Protein AF-A0A833M469-F1 (afdb_monomer_lite)

Structure (mmCIF, N/CA/C/O backbone):
data_AF-A0A833M469-F1
#
_entry.id   AF-A0A833M469-F1
#
loop_
_atom_site.group_PDB
_atom_site.id
_atom_site.type_symbol
_atom_site.label_atom_id
_atom_site.label_alt_id
_atom_site.label_comp_id
_atom_site.label_asym_id
_atom_site.label_entity_id
_atom_site.label_seq_id
_atom_site.pdbx_PDB_ins_code
_atom_site.Cartn_x
_atom_site.Cartn_y
_atom_site.Cartn_z
_atom_site.occupancy
_atom_site.B_iso_or_equiv
_atom_site.auth_seq_id
_atom_site.auth_comp_id
_atom_site.auth_asym_id
_atom_site.auth_atom_id
_atom_site.pdbx_PDB_model_num
ATOM 1 N N . MET A 1 1 ? 22.276 20.128 -33.470 1.00 51.81 1 MET A N 1
ATOM 2 C CA . MET A 1 1 ? 22.546 19.607 -32.106 1.00 51.81 1 MET A CA 1
ATOM 3 C C . MET A 1 1 ? 21.293 19.197 -31.311 1.00 51.81 1 MET A C 1
ATOM 5 O O . MET A 1 1 ? 21.413 18.299 -30.491 1.00 51.81 1 MET A O 1
ATOM 9 N N . ALA A 1 2 ? 20.091 19.741 -31.565 1.00 57.16 2 ALA A N 1
ATOM 10 C CA . ALA A 1 2 ? 18.870 19.385 -30.812 1.00 57.16 2 ALA A CA 1
ATOM 11 C C . ALA A 1 2 ? 18.280 17.982 -31.108 1.00 57.16 2 ALA A C 1
ATOM 13 O O . ALA A 1 2 ? 17.742 17.338 -30.210 1.00 57.16 2 ALA A O 1
ATOM 14 N N . ALA A 1 3 ? 18.421 17.468 -32.338 1.00 58.00 3 ALA A N 1
ATOM 15 C CA . ALA A 1 3 ? 17.852 16.173 -32.740 1.00 58.00 3 ALA A CA 1
ATOM 16 C C . ALA A 1 3 ? 18.446 14.970 -31.974 1.00 58.00 3 ALA A C 1
ATOM 18 O O . ALA A 1 3 ? 17.726 14.036 -31.625 1.00 58.00 3 ALA A O 1
ATOM 19 N N . ASN A 1 4 ? 19.739 15.016 -31.632 1.00 61.69 4 ASN A N 1
ATOM 20 C CA . ASN A 1 4 ? 20.390 13.949 -30.866 1.00 61.69 4 ASN A CA 1
ATOM 21 C C . ASN A 1 4 ? 19.891 13.884 -29.416 1.00 61.69 4 ASN A C 1
ATOM 23 O O . ASN A 1 4 ? 19.739 12.790 -28.884 1.00 61.69 4 ASN A O 1
ATOM 27 N N . ALA A 1 5 ? 19.576 15.018 -28.783 1.00 59.94 5 ALA A N 1
ATOM 28 C CA . ALA A 1 5 ? 19.112 15.047 -27.395 1.00 59.94 5 ALA A CA 1
ATOM 29 C C . ALA A 1 5 ? 17.748 14.355 -27.218 1.00 59.94 5 ALA A C 1
ATOM 31 O O . ALA A 1 5 ? 17.553 13.600 -26.267 1.00 59.94 5 ALA A O 1
ATOM 32 N N . VAL A 1 6 ? 16.824 14.537 -28.167 1.00 66.31 6 VAL A N 1
ATOM 33 C CA . VAL A 1 6 ? 15.498 13.889 -28.145 1.00 66.31 6 VAL A CA 1
ATOM 34 C C . VAL A 1 6 ? 15.618 12.374 -28.332 1.00 66.31 6 VAL A C 1
ATOM 36 O O . VAL A 1 6 ? 15.006 11.603 -27.591 1.00 66.31 6 VAL A O 1
ATOM 39 N N . VAL A 1 7 ? 16.457 11.929 -29.271 1.00 67.06 7 VAL A N 1
ATOM 40 C CA . VAL A 1 7 ? 16.699 10.499 -29.524 1.00 67.06 7 VAL A CA 1
ATOM 41 C C . VAL A 1 7 ? 17.393 9.832 -28.333 1.00 67.06 7 VAL A C 1
ATOM 43 O O . VAL A 1 7 ? 17.033 8.716 -27.953 1.00 67.06 7 VAL A O 1
ATOM 46 N N . LEU A 1 8 ? 18.357 10.514 -27.707 1.00 60.34 8 LEU A N 1
ATOM 47 C CA . LEU A 1 8 ? 19.039 10.031 -26.507 1.00 60.34 8 LEU A CA 1
ATOM 48 C C . LEU A 1 8 ? 18.089 9.964 -25.304 1.00 60.34 8 LEU A C 1
ATOM 50 O O . LEU A 1 8 ? 18.090 8.951 -24.611 1.00 60.34 8 LEU A O 1
ATOM 54 N N . ASN A 1 9 ? 17.223 10.961 -25.102 1.00 68.56 9 ASN A N 1
ATOM 55 C CA . ASN A 1 9 ? 16.196 10.927 -24.055 1.00 68.56 9 ASN A CA 1
ATOM 56 C C . ASN A 1 9 ? 15.185 9.791 -24.275 1.00 68.56 9 ASN A C 1
ATOM 58 O O . ASN A 1 9 ? 14.839 9.080 -23.332 1.00 68.56 9 ASN A O 1
ATOM 62 N N . GLY A 1 10 ? 14.767 9.542 -25.521 1.00 72.25 10 GLY A N 1
ATOM 63 C CA . GLY A 1 10 ? 13.903 8.405 -25.857 1.00 72.25 10 GLY A CA 1
ATOM 64 C C . GLY A 1 10 ? 14.574 7.044 -25.618 1.00 72.25 10 GLY A C 1
ATOM 65 O O . GLY A 1 10 ? 13.946 6.115 -25.103 1.00 72.25 10 GLY A O 1
ATOM 66 N N . ARG A 1 11 ? 15.869 6.921 -25.937 1.00 71.62 11 ARG A N 1
ATOM 67 C CA . ARG A 1 11 ? 16.676 5.719 -25.653 1.00 71.62 11 ARG A CA 1
ATOM 68 C C . ARG A 1 11 ? 16.860 5.490 -24.152 1.00 71.62 11 ARG A C 1
ATOM 70 O O . ARG A 1 11 ? 16.671 4.368 -23.689 1.00 71.62 11 ARG A O 1
ATOM 77 N N . GLN A 1 12 ? 17.150 6.545 -23.392 1.00 78.81 12 GLN A N 1
ATOM 78 C CA . GLN A 1 12 ? 17.255 6.495 -21.931 1.00 78.81 12 GLN A CA 1
ATOM 79 C C . GLN A 1 12 ? 15.918 6.125 -21.275 1.00 78.81 12 GLN A C 1
ATOM 81 O O . GLN A 1 12 ? 15.893 5.301 -20.363 1.00 78.81 12 GLN A O 1
ATOM 86 N N . GLY A 1 13 ? 14.797 6.652 -21.780 1.00 83.25 13 GLY A N 1
ATOM 87 C CA . GLY A 1 13 ? 13.455 6.291 -21.318 1.00 83.25 13 GLY A CA 1
ATOM 88 C C . GLY A 1 13 ? 13.143 4.805 -21.514 1.00 83.25 13 GLY A C 1
ATOM 89 O O . GLY A 1 13 ? 12.696 4.141 -20.578 1.00 83.25 13 GLY A O 1
ATOM 90 N N . ARG A 1 14 ? 13.460 4.253 -22.693 1.00 86.19 14 ARG A N 1
ATOM 91 C CA . ARG A 1 14 ? 13.304 2.816 -22.984 1.00 86.19 14 ARG A CA 1
ATOM 92 C C . ARG A 1 14 ? 14.204 1.940 -22.113 1.00 86.19 14 ARG A C 1
ATOM 94 O O . ARG A 1 14 ? 13.735 0.947 -21.566 1.00 86.19 14 ARG A O 1
ATOM 101 N N . ALA A 1 15 ? 15.468 2.323 -21.939 1.00 89.88 15 ALA A N 1
ATOM 102 C CA . ALA A 1 15 ? 16.408 1.595 -21.088 1.00 89.88 15 ALA A CA 1
ATOM 103 C C . ALA A 1 15 ? 15.967 1.596 -19.614 1.00 89.88 15 ALA A C 1
ATOM 105 O O . ALA A 1 15 ? 16.006 0.557 -18.953 1.00 89.88 15 ALA A O 1
ATOM 106 N N . ARG A 1 16 ? 15.485 2.741 -19.112 1.00 88.25 16 ARG A N 1
ATOM 107 C CA . ARG A 1 16 ? 14.929 2.873 -17.760 1.00 88.25 16 ARG A CA 1
ATOM 108 C C . ARG A 1 16 ? 13.678 2.019 -17.581 1.00 88.25 16 ARG A C 1
ATOM 110 O O . ARG A 1 16 ? 13.577 1.316 -16.585 1.00 88.25 16 ARG A O 1
ATOM 117 N N . PHE A 1 17 ? 12.753 2.053 -18.537 1.00 89.25 17 PHE A N 1
ATOM 118 C CA . PHE A 1 17 ? 11.547 1.227 -18.494 1.00 89.25 17 PHE A CA 1
ATOM 119 C C . PHE A 1 17 ? 11.891 -0.265 -18.455 1.00 89.25 17 PHE A C 1
ATOM 121 O O . PHE A 1 17 ? 11.430 -0.975 -17.568 1.00 89.25 17 PHE A O 1
ATOM 128 N N . ALA A 1 18 ? 12.782 -0.723 -19.339 1.00 93.75 18 ALA A N 1
ATOM 129 C CA . ALA A 1 18 ? 13.234 -2.112 -19.350 1.00 93.75 18 ALA A CA 1
ATOM 130 C C . ALA A 1 18 ? 13.903 -2.523 -18.028 1.00 93.75 18 ALA A C 1
ATOM 132 O O . ALA A 1 18 ? 13.737 -3.653 -17.577 1.00 93.75 18 ALA A O 1
ATOM 133 N N . ARG A 1 19 ? 14.643 -1.611 -17.381 1.00 93.69 19 ARG A N 1
ATOM 134 C CA . ARG A 1 19 ? 15.214 -1.859 -16.051 1.00 93.69 19 ARG A CA 1
ATOM 135 C C . ARG A 1 19 ? 14.129 -2.037 -14.990 1.00 93.69 19 ARG A C 1
ATOM 137 O O . ARG A 1 19 ? 14.185 -3.008 -14.249 1.00 93.69 19 ARG A O 1
ATOM 144 N N . LEU A 1 20 ? 13.142 -1.143 -14.956 1.00 92.38 20 LEU A N 1
ATOM 145 C CA . LEU A 1 20 ? 12.035 -1.205 -13.998 1.00 92.38 20 LEU A CA 1
ATOM 146 C C . LEU A 1 20 ? 11.207 -2.485 -14.154 1.00 92.38 20 LEU A C 1
ATOM 148 O O . LEU A 1 20 ? 10.811 -3.073 -13.155 1.00 92.38 20 LEU A O 1
ATOM 152 N N . VAL A 1 21 ? 10.979 -2.940 -15.389 1.00 95.19 21 VAL A N 1
ATOM 153 C CA . VAL A 1 21 ? 10.290 -4.215 -15.643 1.00 95.19 21 VAL A CA 1
ATOM 154 C C . VAL A 1 21 ? 11.086 -5.387 -15.064 1.00 95.19 21 VAL A C 1
ATOM 156 O O . VAL A 1 21 ? 10.516 -6.193 -14.340 1.00 95.19 21 VAL A O 1
ATOM 159 N N . ARG A 1 22 ? 12.406 -5.440 -15.283 1.00 95.81 22 ARG A N 1
ATOM 160 C CA . ARG A 1 22 ? 13.259 -6.497 -14.704 1.00 95.81 22 ARG A CA 1
ATOM 161 C C . ARG A 1 22 ? 13.302 -6.463 -13.177 1.00 95.81 22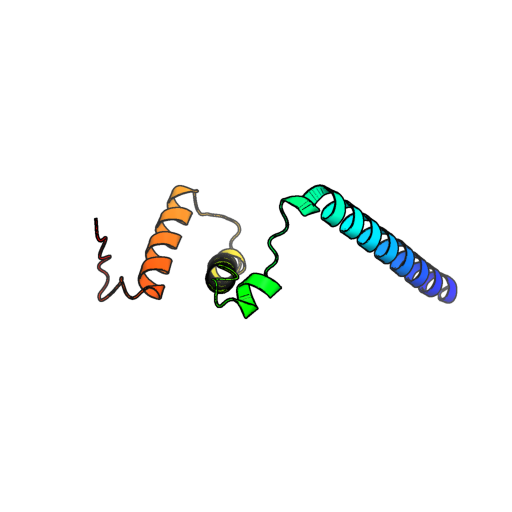 ARG A C 1
ATOM 163 O O . ARG A 1 22 ? 13.274 -7.509 -12.533 1.00 95.81 22 ARG A O 1
ATOM 170 N N . GLU A 1 23 ? 13.385 -5.271 -12.589 1.00 91.56 23 GLU A N 1
ATOM 171 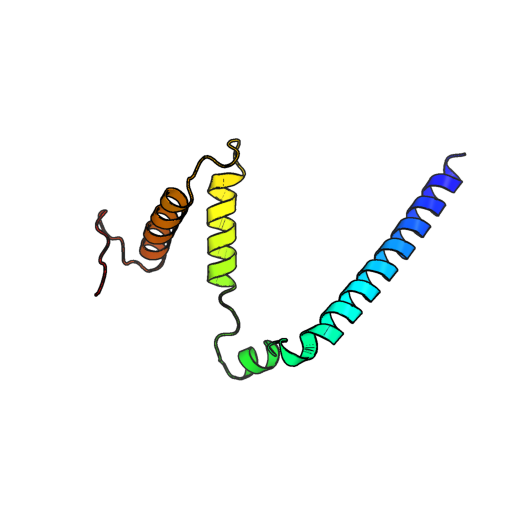C CA . GLU A 1 23 ? 13.322 -5.093 -11.133 1.00 91.56 23 GLU A CA 1
ATOM 172 C C . GLU A 1 23 ? 11.979 -5.602 -10.585 1.00 91.56 23 GLU A C 1
ATOM 174 O O . GLU A 1 23 ? 11.954 -6.326 -9.589 1.00 91.56 23 GLU A O 1
ATOM 179 N N . LEU A 1 24 ? 10.873 -5.296 -11.271 1.00 88.19 24 LEU A N 1
ATOM 180 C CA . LEU A 1 24 ? 9.544 -5.781 -10.911 1.00 88.19 24 LEU A CA 1
ATOM 181 C C . LEU A 1 24 ? 9.441 -7.307 -11.019 1.00 88.19 24 LEU A C 1
ATOM 183 O O . LEU A 1 24 ? 8.974 -7.944 -10.082 1.00 88.19 24 LEU A O 1
ATOM 187 N N . GLU A 1 25 ? 9.889 -7.902 -12.123 1.00 94.31 25 GLU A N 1
ATOM 188 C CA . GLU A 1 25 ? 9.906 -9.360 -12.309 1.00 94.31 25 GLU A CA 1
ATOM 189 C C . GLU A 1 25 ? 10.708 -10.057 -11.208 1.00 94.31 25 GLU A C 1
ATOM 191 O O . GLU A 1 25 ? 10.247 -11.038 -10.626 1.00 94.31 25 GLU A O 1
ATOM 196 N N . THR A 1 26 ? 11.874 -9.505 -10.868 1.00 92.62 26 THR A N 1
ATOM 197 C CA . THR A 1 26 ? 12.730 -10.023 -9.794 1.00 92.62 26 THR A CA 1
ATOM 198 C C . THR A 1 26 ? 12.016 -9.952 -8.449 1.00 92.62 26 THR A C 1
ATOM 200 O O . THR A 1 26 ? 11.972 -10.937 -7.713 1.00 92.62 26 THR A O 1
ATOM 203 N N . TYR A 1 27 ? 11.410 -8.805 -8.134 1.00 85.50 27 TYR A N 1
ATOM 204 C CA . TYR A 1 27 ? 10.642 -8.625 -6.906 1.00 85.50 27 TYR A CA 1
ATOM 205 C C . TYR A 1 27 ? 9.468 -9.605 -6.820 1.00 85.50 27 TYR A C 1
ATOM 207 O O . TYR A 1 27 ? 9.291 -10.256 -5.790 1.00 85.50 27 TYR A O 1
ATOM 215 N N . LEU A 1 28 ? 8.689 -9.751 -7.895 1.00 89.31 28 LEU A N 1
ATOM 216 C CA . LEU A 1 28 ? 7.575 -10.696 -7.947 1.00 89.31 28 LEU A CA 1
ATOM 217 C C . LEU A 1 28 ? 8.062 -12.132 -7.754 1.00 89.31 28 LEU A C 1
ATOM 219 O O . LEU A 1 28 ? 7.473 -12.847 -6.951 1.00 89.31 28 LEU A O 1
ATOM 223 N N . GLY A 1 29 ? 9.155 -12.521 -8.419 1.00 92.88 29 GLY A N 1
ATOM 224 C CA . GLY A 1 29 ? 9.790 -13.831 -8.277 1.00 92.88 29 GLY A CA 1
ATOM 225 C C . GLY A 1 29 ? 10.171 -14.139 -6.830 1.00 92.88 29 GLY A C 1
ATOM 226 O O . GLY A 1 29 ? 9.732 -15.148 -6.276 1.00 92.88 29 GLY A O 1
ATOM 227 N N . LEU A 1 30 ? 10.915 -13.228 -6.195 1.00 91.69 30 LEU A N 1
ATOM 228 C CA . LEU A 1 30 ? 11.385 -13.373 -4.812 1.00 91.69 30 LEU A CA 1
ATOM 229 C C . LEU A 1 30 ? 10.246 -13.411 -3.786 1.00 91.69 30 LEU A C 1
ATOM 231 O O . LEU A 1 30 ? 10.388 -14.038 -2.741 1.00 91.69 30 LEU A O 1
ATOM 235 N N . ASN A 1 31 ? 9.123 -12.752 -4.075 1.00 88.69 31 ASN A N 1
ATOM 236 C CA . ASN A 1 31 ? 7.998 -12.635 -3.148 1.00 88.69 31 ASN A CA 1
ATOM 237 C C . ASN A 1 31 ? 6.811 -13.535 -3.519 1.00 88.69 31 ASN A C 1
ATOM 239 O O . ASN A 1 31 ? 5.766 -13.428 -2.884 1.00 88.69 31 ASN A O 1
ATOM 243 N N . THR A 1 32 ? 6.940 -14.427 -4.508 1.00 86.62 32 THR A N 1
ATOM 244 C CA . THR A 1 32 ? 5.833 -15.261 -5.025 1.00 86.62 32 THR A CA 1
ATOM 245 C C . THR A 1 32 ? 5.058 -16.002 -3.935 1.00 86.62 32 THR A C 1
ATOM 247 O O . THR A 1 32 ? 3.831 -16.041 -3.984 1.00 86.62 32 THR A O 1
ATOM 250 N N . SER A 1 33 ? 5.746 -16.542 -2.926 1.00 84.44 33 SER A N 1
ATOM 251 C CA . SER A 1 33 ? 5.130 -17.236 -1.785 1.00 84.44 33 SER A CA 1
ATOM 252 C C . SER A 1 33 ? 4.344 -16.310 -0.847 1.00 84.44 33 SER A C 1
ATOM 254 O O . SER A 1 33 ? 3.404 -16.755 -0.192 1.00 84.44 33 SER A O 1
ATOM 256 N N . ALA A 1 34 ? 4.699 -15.025 -0.799 1.00 81.31 34 ALA A N 1
ATOM 257 C CA . ALA A 1 34 ? 4.030 -13.993 -0.013 1.00 81.31 34 ALA A CA 1
ATOM 258 C C . ALA A 1 34 ? 2.930 -13.253 -0.801 1.00 81.31 34 ALA A C 1
ATOM 260 O O . ALA A 1 34 ? 2.149 -12.500 -0.213 1.00 81.31 34 ALA A O 1
ATOM 261 N N . LEU A 1 35 ? 2.838 -13.451 -2.124 1.00 81.00 35 LEU A N 1
ATOM 262 C CA . LEU A 1 35 ? 1.830 -12.798 -2.957 1.00 81.00 35 LEU A CA 1
ATOM 263 C C . LEU A 1 35 ? 0.436 -13.368 -2.676 1.00 81.00 35 LEU A C 1
ATOM 265 O O . LEU A 1 35 ? 0.101 -14.507 -3.005 1.00 81.00 35 LEU A O 1
ATOM 269 N N . ILE A 1 36 ? -0.431 -12.526 -2.121 1.00 82.25 36 ILE A N 1
ATOM 270 C CA . ILE A 1 36 ? -1.837 -12.861 -1.926 1.00 82.25 36 ILE A CA 1
ATOM 271 C C . ILE A 1 36 ? -2.561 -12.799 -3.276 1.00 82.25 36 ILE A C 1
ATOM 273 O O . ILE A 1 36 ? -2.585 -11.766 -3.945 1.00 82.25 36 ILE A O 1
ATOM 277 N N . ASN A 1 37 ? -3.229 -13.893 -3.658 1.00 82.12 37 ASN A N 1
ATOM 278 C CA . ASN A 1 37 ? -4.083 -13.915 -4.846 1.00 82.12 37 ASN A CA 1
ATOM 279 C C . ASN A 1 37 ? -5.397 -13.154 -4.589 1.00 82.12 37 ASN A C 1
ATOM 281 O O . ASN A 1 37 ? -6.441 -13.730 -4.265 1.00 82.12 37 ASN A O 1
ATOM 285 N N . TYR A 1 38 ? -5.335 -11.836 -4.748 1.00 77.62 38 TYR A N 1
ATOM 286 C CA . TYR A 1 38 ? -6.466 -10.934 -4.561 1.00 77.62 38 TYR A CA 1
ATOM 287 C C . TYR A 1 38 ? -7.619 -11.198 -5.537 1.00 77.62 38 TYR A C 1
ATOM 289 O O . TYR A 1 38 ? -8.777 -11.052 -5.157 1.00 77.62 38 TYR A O 1
ATOM 297 N N . GLY A 1 39 ? -7.338 -11.680 -6.753 1.00 79.81 39 GLY A N 1
ATOM 298 C CA . GLY A 1 39 ? -8.375 -12.064 -7.716 1.00 79.81 39 GLY A CA 1
ATOM 299 C C . GLY A 1 39 ? -9.189 -13.279 -7.262 1.00 79.81 39 GLY A C 1
ATOM 300 O O . GLY A 1 39 ? -10.408 -13.311 -7.427 1.00 79.81 39 GLY A O 1
ATOM 301 N N . ARG A 1 40 ? -8.539 -14.272 -6.643 1.00 84.50 40 ARG A N 1
ATOM 302 C CA . ARG A 1 40 ? -9.221 -15.406 -6.005 1.00 84.50 40 ARG A CA 1
ATOM 303 C C . ARG A 1 40 ? -10.047 -14.932 -4.811 1.00 84.50 40 ARG A C 1
ATOM 305 O O . ARG A 1 40 ? -11.200 -15.330 -4.704 1.00 84.50 40 ARG A O 1
ATOM 312 N N . ARG A 1 41 ? -9.496 -14.064 -3.954 1.00 85.69 41 ARG A N 1
ATOM 313 C CA . ARG A 1 41 ? -10.239 -13.505 -2.808 1.00 85.69 41 ARG A CA 1
ATOM 314 C C . ARG A 1 41 ? -11.472 -12.718 -3.253 1.00 85.69 41 ARG A C 1
ATOM 316 O O . ARG A 1 41 ? -12.535 -12.950 -2.696 1.00 85.69 41 ARG A O 1
ATOM 323 N N . TYR A 1 42 ? -11.355 -11.892 -4.299 1.00 80.12 42 TYR A N 1
ATOM 324 C CA . TYR A 1 42 ? -12.478 -11.127 -4.860 1.00 80.12 42 TYR A CA 1
ATOM 325 C C . TYR A 1 42 ? -13.601 -12.053 -5.322 1.00 80.12 42 TYR A C 1
ATOM 327 O O . TYR A 1 42 ? -14.743 -11.891 -4.903 1.00 80.12 42 TYR A O 1
ATOM 335 N N . ARG A 1 43 ? -13.271 -13.072 -6.129 1.00 86.25 43 ARG A N 1
ATOM 336 C CA . ARG A 1 43 ? -14.259 -14.045 -6.627 1.00 86.25 43 ARG A CA 1
ATOM 337 C C . ARG A 1 43 ? -14.863 -14.906 -5.518 1.00 86.25 43 ARG A C 1
ATOM 339 O O . ARG A 1 43 ? -15.989 -15.358 -5.656 1.00 86.25 43 ARG A O 1
ATOM 346 N N . ALA A 1 44 ? -14.126 -15.115 -4.431 1.00 88.25 44 ALA A N 1
ATOM 347 C CA . ALA A 1 44 ? -14.595 -15.828 -3.249 1.00 88.25 44 ALA A CA 1
ATOM 348 C C . ALA A 1 44 ? -15.382 -14.937 -2.266 1.00 88.25 44 ALA A C 1
ATOM 350 O O . ALA A 1 44 ? -15.734 -15.407 -1.189 1.00 88.25 44 AL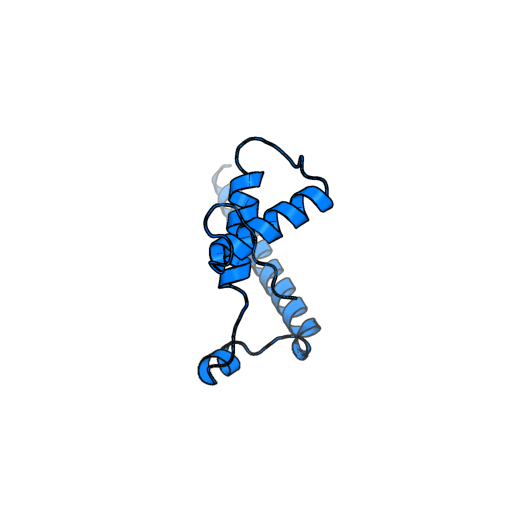A A O 1
ATOM 351 N N . GLY A 1 45 ? -15.606 -13.652 -2.576 1.00 82.62 45 GLY A N 1
ATOM 352 C CA . GLY A 1 45 ? -16.254 -12.703 -1.662 1.00 82.62 45 GLY A CA 1
ATOM 353 C C . GLY A 1 45 ? -15.460 -12.430 -0.377 1.00 82.62 45 GLY A C 1
ATOM 354 O O . GLY A 1 45 ? -15.976 -11.820 0.556 1.00 82.62 45 GLY A O 1
ATOM 355 N N . LEU A 1 46 ? -14.203 -12.875 -0.310 1.00 79.88 46 LEU A N 1
ATOM 356 C CA . LEU A 1 46 ? -13.334 -12.657 0.838 1.00 79.88 46 LEU A CA 1
ATOM 357 C C . LEU A 1 46 ? -12.806 -11.223 0.809 1.00 79.88 46 LEU A C 1
ATOM 359 O O . LEU A 1 46 ? -12.483 -10.737 -0.275 1.00 79.88 46 LEU A O 1
ATOM 363 N N . PRO A 1 47 ? -12.623 -10.564 1.968 1.00 71.75 47 PRO A N 1
ATOM 364 C CA . PRO A 1 47 ? -12.002 -9.249 2.030 1.00 71.75 47 PRO A CA 1
ATOM 365 C C . PRO A 1 47 ? -10.670 -9.255 1.277 1.00 71.75 47 PRO A C 1
ATOM 367 O O . PRO A 1 47 ? -9.754 -10.027 1.578 1.00 71.75 47 PRO A O 1
ATOM 370 N N . ILE A 1 48 ? -10.611 -8.436 0.233 1.00 69.12 48 ILE A N 1
ATOM 371 C CA . ILE A 1 48 ? -9.506 -8.421 -0.728 1.00 69.12 48 ILE A CA 1
ATOM 372 C C . ILE A 1 48 ? -8.446 -7.463 -0.243 1.00 69.12 48 ILE A C 1
ATOM 374 O O . ILE A 1 48 ? -7.274 -7.677 -0.478 1.00 69.12 48 ILE A O 1
ATOM 378 N N . SER A 1 49 ? -8.835 -6.391 0.430 1.00 62.81 49 SER A N 1
ATOM 379 C CA . SER A 1 49 ? -7.870 -5.432 0.907 1.00 62.81 49 SER A CA 1
ATOM 380 C C . SER A 1 49 ? -8.504 -4.526 1.940 1.00 62.81 49 SER A C 1
ATOM 382 O O . SER A 1 49 ? -9.681 -4.168 1.852 1.00 62.81 49 SER A O 1
ATOM 384 N N . ILE A 1 50 ? -7.660 -4.083 2.861 1.00 57.66 50 ILE A N 1
ATOM 385 C CA . ILE A 1 50 ? -7.904 -2.891 3.646 1.00 57.66 50 ILE A CA 1
ATOM 386 C C . ILE A 1 50 ? -7.791 -1.643 2.750 1.00 57.66 50 ILE A C 1
ATOM 388 O O . ILE A 1 50 ? -7.827 -0.558 3.286 1.00 57.66 50 ILE A O 1
ATOM 392 N N . SER A 1 51 ? -7.686 -1.742 1.414 1.00 64.38 51 SER A N 1
ATOM 393 C CA . SER A 1 51 ? -7.406 -0.653 0.461 1.00 64.38 51 SER A CA 1
ATOM 394 C C . SER A 1 51 ? -8.306 0.556 0.633 1.00 64.38 51 SER A C 1
ATOM 396 O O . SER A 1 51 ? -7.848 1.679 0.472 1.00 64.38 51 SER A O 1
ATOM 398 N N . ARG A 1 52 ? -9.578 0.362 1.005 1.00 59.44 52 ARG A N 1
ATOM 399 C CA . ARG A 1 52 ? -10.444 1.474 1.416 1.00 59.44 52 ARG A CA 1
ATOM 400 C C . ARG A 1 52 ? -9.917 2.155 2.673 1.00 59.44 52 ARG A C 1
ATOM 402 O O . ARG A 1 52 ? -9.816 3.375 2.679 1.00 59.44 52 ARG A O 1
ATOM 409 N N . ALA A 1 53 ? -9.553 1.407 3.708 1.00 62.59 53 ALA A N 1
ATOM 410 C CA . ALA A 1 53 ? -8.926 1.966 4.900 1.00 62.59 53 ALA A CA 1
ATOM 411 C C . ALA A 1 53 ? -7.485 2.447 4.658 1.00 62.59 53 ALA A C 1
ATOM 413 O O . ALA A 1 53 ? -7.147 3.492 5.179 1.00 62.59 53 ALA A O 1
ATOM 414 N N . GLU A 1 54 ? -6.655 1.790 3.846 1.00 65.00 54 GLU A N 1
ATOM 415 C CA . GLU A 1 54 ? -5.313 2.255 3.469 1.00 65.00 54 GLU A CA 1
ATOM 416 C C . GLU A 1 54 ? -5.398 3.545 2.663 1.00 65.00 54 GLU A C 1
ATOM 418 O O . GLU A 1 54 ? -4.699 4.498 2.973 1.00 65.00 54 GLU A O 1
ATOM 423 N N . SER A 1 55 ? -6.300 3.625 1.682 1.00 64.12 55 SER A N 1
ATOM 424 C CA . SER A 1 55 ? -6.569 4.856 0.940 1.00 64.12 55 SER A CA 1
ATOM 425 C C . SER A 1 55 ? -7.136 5.928 1.857 1.00 64.12 55 SER A C 1
ATOM 427 O O . SER A 1 55 ? -6.751 7.083 1.732 1.00 64.12 55 SER A O 1
ATOM 429 N N . THR A 1 56 ? -8.013 5.571 2.798 1.00 66.62 56 THR A N 1
ATOM 430 C CA . THR A 1 56 ? -8.537 6.517 3.790 1.00 66.62 56 THR A CA 1
ATOM 431 C C . THR A 1 56 ? -7.412 7.015 4.690 1.00 66.62 56 THR A C 1
ATOM 433 O O . THR A 1 56 ? -7.265 8.217 4.849 1.00 66.62 56 THR A O 1
ATOM 436 N N . VAL A 1 57 ? -6.559 6.138 5.218 1.00 66.12 57 VAL A N 1
ATOM 437 C CA . VAL A 1 57 ? -5.384 6.485 6.029 1.00 66.12 57 VAL A CA 1
ATOM 438 C C . VAL A 1 57 ? -4.418 7.348 5.224 1.00 66.12 57 VAL A C 1
ATOM 440 O O . VAL A 1 57 ? -3.992 8.389 5.712 1.00 66.12 57 VAL A O 1
ATOM 443 N N . ASN A 1 58 ? -4.126 6.980 3.980 1.00 72.25 58 ASN A N 1
ATOM 444 C CA . ASN A 1 58 ? -3.252 7.733 3.093 1.00 72.25 58 ASN A CA 1
ATOM 445 C C . ASN A 1 58 ? -3.828 9.123 2.802 1.00 72.25 58 ASN A C 1
ATOM 447 O O . ASN A 1 58 ? -3.115 10.112 2.925 1.00 72.25 58 ASN A O 1
ATOM 451 N N . SER A 1 59 ? -5.127 9.238 2.517 1.00 68.69 59 SER A N 1
ATOM 452 C CA . SER A 1 59 ? -5.811 10.526 2.384 1.00 68.69 59 SER A CA 1
ATOM 453 C C . SER A 1 59 ? -5.785 11.321 3.690 1.00 68.69 59 SER A C 1
ATOM 455 O O . SER A 1 59 ? -5.477 12.504 3.658 1.00 68.69 59 SER A O 1
ATOM 457 N N . LEU A 1 60 ? -6.030 10.702 4.847 1.00 65.69 60 LEU A N 1
ATOM 458 C CA . LEU A 1 60 ? -5.993 11.365 6.155 1.00 65.69 60 LEU A CA 1
ATOM 459 C C . LEU A 1 60 ? -4.606 11.924 6.484 1.00 65.69 60 LEU A C 1
ATOM 461 O O . LEU A 1 60 ? -4.489 13.058 6.956 1.00 65.69 60 LEU A O 1
ATOM 465 N N .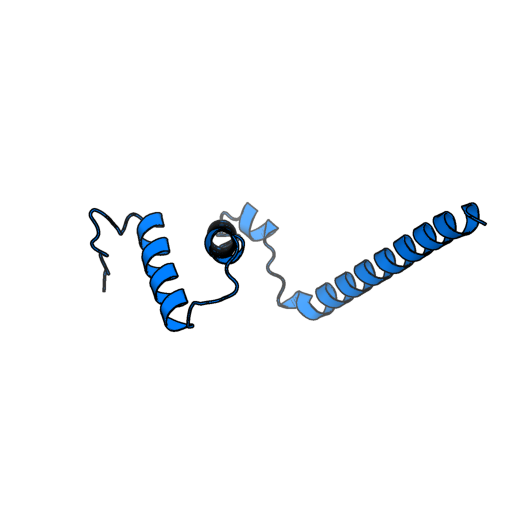 VAL A 1 61 ? -3.564 11.135 6.227 1.00 67.38 61 VAL A N 1
ATOM 466 C CA . VAL A 1 61 ? -2.169 11.545 6.383 1.00 67.38 61 VAL A CA 1
ATOM 467 C C . VAL A 1 61 ? -1.864 12.662 5.389 1.00 67.38 61 VAL A C 1
ATOM 469 O O . VAL A 1 61 ? -1.420 13.729 5.798 1.00 67.38 61 VAL A O 1
ATOM 472 N N . ASN A 1 62 ? -2.184 12.487 4.109 1.00 66.81 62 ASN A N 1
ATOM 473 C CA . ASN A 1 62 ? -1.860 13.454 3.064 1.00 66.81 62 ASN A CA 1
ATOM 474 C C . ASN A 1 62 ? -2.599 14.795 3.248 1.00 66.81 62 ASN A C 1
ATOM 476 O O . ASN A 1 62 ? -1.982 15.853 3.170 1.00 66.81 62 ASN A O 1
ATOM 480 N N . THR A 1 63 ? -3.888 14.784 3.605 1.00 65.81 63 THR A N 1
ATOM 481 C CA . THR A 1 63 ? -4.673 15.994 3.917 1.00 65.81 63 THR A CA 1
ATOM 482 C C . THR A 1 63 ? -4.065 16.795 5.070 1.00 65.81 63 THR A C 1
ATOM 484 O O . THR A 1 63 ? -4.172 18.020 5.084 1.00 65.81 63 THR A O 1
ATOM 487 N N . ARG A 1 64 ? -3.412 16.134 6.034 1.00 58.25 64 ARG A N 1
ATOM 488 C CA . ARG A 1 64 ? -2.824 16.803 7.203 1.00 58.25 64 ARG A CA 1
ATOM 489 C C . ARG A 1 64 ? -1.335 17.126 7.045 1.00 58.25 64 ARG A C 1
ATOM 491 O O . ARG A 1 64 ? -0.863 18.041 7.712 1.00 58.25 64 ARG A O 1
ATOM 498 N N . MET A 1 65 ? -0.622 16.404 6.178 1.00 62.88 65 MET A N 1
ATOM 499 C CA . MET A 1 65 ? 0.828 16.527 5.979 1.00 62.88 65 MET A CA 1
ATOM 500 C C . MET A 1 65 ? 1.216 17.357 4.745 1.00 62.88 65 MET A C 1
ATOM 502 O O . MET A 1 65 ? 2.283 17.963 4.746 1.00 62.88 65 MET A O 1
ATOM 506 N N . ASN A 1 66 ? 0.379 17.417 3.703 1.00 55.38 66 ASN A N 1
ATOM 507 C CA . ASN A 1 66 ? 0.763 18.015 2.416 1.00 55.38 66 ASN A CA 1
ATOM 508 C C . ASN A 1 66 ? 0.520 19.534 2.332 1.00 55.38 66 ASN A C 1
ATOM 510 O O . ASN A 1 66 ? 1.133 20.231 1.528 1.00 55.38 66 ASN A O 1
ATOM 514 N N . ASN A 1 67 ? -0.329 20.094 3.198 1.00 54.47 67 ASN A N 1
ATOM 515 C CA . ASN A 1 67 ? -0.623 21.527 3.178 1.00 54.47 67 ASN A CA 1
ATOM 516 C C . ASN A 1 67 ? 0.283 22.295 4.158 1.00 54.47 67 ASN A C 1
ATOM 518 O O . ASN A 1 67 ? -0.076 22.579 5.299 1.00 54.47 67 ASN A O 1
ATOM 522 N N . ARG A 1 68 ? 1.477 22.651 3.664 1.00 50.88 68 ARG A N 1
ATOM 523 C CA . ARG A 1 68 ? 2.415 23.671 4.191 1.00 50.88 68 ARG A CA 1
ATOM 524 C C . ARG A 1 68 ? 3.025 23.477 5.593 1.00 50.88 68 ARG A C 1
ATOM 526 O O . ARG A 1 68 ? 3.635 24.418 6.098 1.00 50.88 68 ARG A O 1
ATOM 533 N N . ARG A 1 69 ? 2.938 22.307 6.237 1.00 49.88 69 ARG A N 1
ATOM 534 C CA . ARG A 1 69 ? 3.689 22.028 7.483 1.00 49.88 69 ARG A CA 1
ATOM 535 C C . ARG A 1 69 ? 4.281 20.621 7.479 1.00 49.88 69 ARG A C 1
ATOM 537 O O . ARG A 1 69 ? 3.566 19.641 7.643 1.00 49.88 69 ARG A O 1
ATOM 544 N N . GLN A 1 70 ? 5.600 20.539 7.335 1.00 51.88 70 GLN A N 1
ATOM 545 C CA . GLN A 1 70 ? 6.361 19.300 7.487 1.00 51.88 70 GLN A CA 1
ATOM 546 C C . GLN A 1 70 ? 6.247 18.776 8.937 1.00 51.88 70 GLN A C 1
ATOM 548 O O . GLN A 1 70 ? 6.215 19.570 9.880 1.00 51.88 70 GLN A O 1
ATOM 553 N N . MET A 1 71 ? 6.122 17.448 9.075 1.00 51.00 71 MET A N 1
ATOM 554 C CA . MET A 1 71 ? 5.963 16.636 10.300 1.00 51.00 71 MET A CA 1
ATOM 555 C C . MET A 1 71 ? 6.159 17.369 11.640 1.00 51.00 71 MET A C 1
ATOM 557 O O . MET A 1 71 ? 7.277 17.557 12.112 1.00 51.00 71 MET A O 1
ATOM 561 N N . ARG A 1 72 ? 5.050 17.695 12.314 1.00 60.12 72 ARG A N 1
ATOM 562 C CA . ARG A 1 72 ? 5.034 18.179 13.711 1.00 60.12 72 ARG A CA 1
ATOM 563 C C . ARG A 1 72 ? 4.184 17.314 14.643 1.00 60.12 72 ARG A C 1
ATOM 565 O O . ARG A 1 72 ? 3.686 17.787 15.661 1.00 60.12 72 ARG A O 1
ATOM 572 N N . LEU A 1 73 ? 3.983 16.048 14.294 1.00 61.62 73 LEU A N 1
ATOM 573 C CA . LEU A 1 73 ? 3.338 15.091 15.185 1.00 61.62 73 LEU A CA 1
ATOM 574 C C . LEU A 1 73 ? 4.396 14.140 15.724 1.00 61.62 73 LEU A C 1
ATOM 576 O O . LEU A 1 73 ? 5.074 13.463 14.956 1.00 61.62 73 LEU A O 1
ATOM 580 N N . SER A 1 74 ? 4.510 14.079 17.049 1.00 71.81 74 SER A N 1
ATOM 581 C CA . SER A 1 74 ? 5.175 12.953 17.693 1.00 71.81 74 SER A CA 1
ATOM 582 C C . SER A 1 74 ? 4.410 11.661 17.359 1.00 71.81 74 SER A C 1
ATOM 584 O O . SER A 1 74 ? 3.201 11.722 17.094 1.00 71.81 74 SER A O 1
ATOM 586 N N . PRO A 1 75 ? 5.058 10.484 17.408 1.00 68.38 75 PRO A N 1
ATOM 587 C CA . PRO A 1 75 ? 4.392 9.200 17.171 1.00 68.38 75 PRO A CA 1
ATOM 588 C C . PRO A 1 75 ? 3.097 9.031 17.985 1.00 68.38 75 PRO A C 1
ATOM 590 O O . PRO A 1 75 ? 2.079 8.577 17.468 1.00 68.38 75 PRO A O 1
ATOM 593 N N . GLN A 1 76 ? 3.093 9.507 19.235 1.00 75.06 76 GLN A N 1
ATOM 594 C CA . GLN A 1 76 ? 1.915 9.496 20.106 1.00 75.06 76 GLN A CA 1
ATOM 595 C C . GLN A 1 76 ? 0.795 10.428 19.614 1.00 75.06 76 GLN A C 1
ATOM 597 O O . GLN A 1 76 ? -0.381 10.064 19.650 1.00 75.06 76 GLN A O 1
ATOM 602 N N . GLY A 1 77 ? 1.143 11.627 19.135 1.00 74.19 77 GLY A N 1
ATOM 603 C CA . GLY A 1 77 ? 0.178 12.571 18.571 1.00 74.19 77 GLY A CA 1
ATOM 604 C C . GLY A 1 77 ? -0.461 12.048 17.284 1.00 74.19 77 GLY A C 1
ATOM 605 O O . GLY A 1 77 ? -1.671 12.176 17.101 1.00 74.19 77 GLY A O 1
ATOM 606 N N . ALA A 1 78 ? 0.327 11.401 16.422 1.00 73.81 78 ALA A N 1
ATOM 607 C CA . ALA A 1 78 ? -0.177 10.747 15.217 1.00 73.81 78 ALA A CA 1
ATOM 608 C C . ALA A 1 78 ? -1.131 9.591 15.557 1.00 73.81 78 ALA A C 1
ATOM 610 O O . ALA A 1 78 ? -2.221 9.506 14.992 1.00 73.81 78 ALA A O 1
ATOM 611 N N . HIS A 1 79 ? -0.766 8.758 16.534 1.00 77.88 79 HIS A N 1
ATOM 612 C CA . HIS A 1 79 ? -1.582 7.629 16.975 1.00 77.88 79 HIS A CA 1
ATOM 613 C C . HIS A 1 79 ? -2.960 8.063 17.502 1.00 77.88 79 HIS A C 1
ATOM 615 O O . HIS A 1 79 ? -3.983 7.557 17.043 1.00 77.88 79 HIS A O 1
ATOM 621 N N . ARG A 1 80 ? -3.015 9.063 18.393 1.00 78.56 80 ARG A N 1
ATOM 622 C CA . ARG A 1 80 ? -4.285 9.584 18.942 1.00 78.56 80 ARG A CA 1
ATOM 623 C C . ARG A 1 80 ? -5.185 10.188 17.864 1.00 78.56 80 ARG A C 1
ATOM 625 O O . ARG A 1 80 ? -6.395 9.991 17.871 1.00 78.56 80 ARG A O 1
ATOM 632 N N . VAL A 1 81 ? -4.597 10.907 16.909 1.00 75.44 81 VAL A N 1
ATOM 633 C CA . VAL A 1 81 ? -5.335 11.476 15.773 1.00 75.44 81 VAL A CA 1
ATOM 634 C C . VAL A 1 81 ? -5.956 10.384 14.903 1.00 75.44 81 VAL A C 1
ATOM 636 O O . VAL A 1 81 ? -7.097 10.538 14.464 1.00 75.44 81 VAL A O 1
ATOM 639 N N . LEU A 1 82 ? -5.223 9.296 14.658 1.00 75.12 82 LEU A N 1
ATOM 640 C CA . LEU A 1 82 ? -5.726 8.156 13.896 1.00 75.12 82 LEU A CA 1
ATOM 641 C C . LEU A 1 82 ? -6.868 7.447 14.635 1.00 75.12 82 LEU A C 1
ATOM 643 O O . LEU A 1 82 ? -7.879 7.159 14.003 1.00 75.12 82 LEU A O 1
ATOM 647 N N . GLN A 1 83 ? -6.765 7.253 15.954 1.00 82.06 83 GLN A N 1
ATOM 648 C CA . GLN A 1 83 ? -7.840 6.664 16.768 1.00 82.06 83 GLN A CA 1
ATOM 649 C C . GLN A 1 83 ? -9.142 7.473 16.691 1.00 82.06 83 GLN A C 1
ATOM 651 O O . GLN A 1 83 ? -10.206 6.915 16.432 1.00 82.06 83 GLN A O 1
ATOM 656 N N . VAL A 1 84 ? -9.056 8.798 16.853 1.00 76.50 84 VAL A N 1
ATOM 657 C CA . VAL A 1 84 ? -10.221 9.693 16.746 1.00 76.50 84 VAL A CA 1
ATOM 658 C C . VAL A 1 84 ? -10.821 9.617 15.340 1.00 76.50 84 VAL A C 1
ATOM 660 O O . VAL A 1 84 ? -12.022 9.448 15.184 1.00 76.50 84 VAL A O 1
ATOM 663 N N . ARG A 1 85 ? -10.002 9.701 14.286 1.00 70.81 85 ARG A N 1
ATOM 664 C CA . ARG A 1 85 ? -10.497 9.634 12.901 1.00 70.81 85 ARG A CA 1
ATOM 665 C C . ARG A 1 85 ? -11.142 8.286 12.573 1.00 70.81 85 ARG A C 1
ATOM 667 O O . ARG A 1 85 ? -12.194 8.287 11.942 1.00 70.81 85 ARG A O 1
ATOM 674 N N . ALA A 1 86 ? -10.549 7.174 13.009 1.00 75.00 86 ALA A N 1
ATOM 675 C CA . ALA A 1 86 ? -11.117 5.841 12.828 1.00 75.00 86 ALA A CA 1
ATOM 676 C C . ALA A 1 86 ? -12.489 5.738 13.501 1.00 75.00 86 ALA A C 1
ATOM 678 O O . ALA A 1 86 ? -13.452 5.330 12.869 1.00 75.00 86 ALA A O 1
ATOM 679 N N . ALA A 1 87 ? -12.620 6.233 14.732 1.00 76.94 87 ALA A N 1
ATOM 680 C CA . ALA A 1 87 ? -13.900 6.242 15.426 1.00 76.94 87 ALA A CA 1
ATOM 681 C C . ALA A 1 87 ? -14.952 7.173 14.793 1.00 76.94 87 ALA A C 1
ATOM 683 O O . ALA A 1 87 ? -16.136 6.865 14.876 1.00 76.94 87 ALA A O 1
ATOM 684 N N . VAL A 1 88 ? -14.565 8.279 14.142 1.00 73.75 88 VAL A N 1
ATOM 685 C CA . VAL A 1 88 ? -15.507 9.103 13.353 1.00 73.75 88 VAL A CA 1
ATOM 686 C C . VAL A 1 88 ? -16.015 8.329 12.139 1.00 73.75 88 VAL A C 1
ATOM 688 O O . VAL A 1 88 ? -17.212 8.325 11.875 1.00 73.75 88 VAL A O 1
ATOM 691 N N . VAL A 1 89 ? -15.114 7.663 11.412 1.00 70.81 89 VAL A N 1
ATOM 692 C CA . VAL A 1 89 ? -15.466 6.868 10.225 1.00 70.81 89 VAL A CA 1
ATOM 693 C C . VAL A 1 89 ? -16.317 5.651 10.601 1.00 70.81 89 VAL A C 1
ATOM 695 O O . VAL A 1 89 ? -17.288 5.355 9.913 1.00 70.81 89 VAL A O 1
ATOM 698 N N . ASP A 1 90 ? -16.013 5.007 11.727 1.00 74.12 90 ASP A N 1
ATOM 699 C CA . ASP A 1 90 ? -16.773 3.881 12.278 1.00 74.12 90 ASP A CA 1
ATOM 700 C C . ASP A 1 90 ? -18.100 4.311 12.941 1.00 74.12 90 ASP A 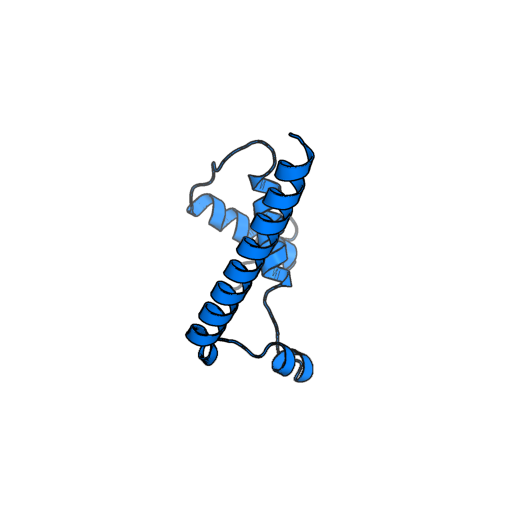C 1
ATOM 702 O O . ASP A 1 90 ? -18.821 3.469 13.473 1.00 74.12 90 ASP A O 1
ATOM 706 N N . GLY A 1 91 ? -18.416 5.613 12.993 1.00 73.12 91 GLY A N 1
ATOM 707 C CA . GLY A 1 91 ? -19.613 6.141 13.664 1.00 73.12 91 GLY A CA 1
ATOM 708 C C . GLY A 1 91 ? -19.598 6.022 15.197 1.00 73.12 91 GLY A C 1
ATOM 709 O O . GLY A 1 91 ? -20.592 6.314 15.857 1.00 73.12 91 GLY A O 1
ATOM 710 N N . ARG A 1 92 ? -18.466 5.621 15.788 1.00 74.88 92 ARG A N 1
ATOM 711 C CA . ARG A 1 92 ? -18.248 5.494 17.243 1.00 74.88 92 ARG A CA 1
ATOM 712 C C . ARG A 1 92 ? -18.010 6.832 17.948 1.00 74.88 92 ARG A C 1
ATOM 714 O O . ARG A 1 92 ? -17.952 6.873 19.177 1.00 74.88 92 ARG A O 1
ATOM 721 N N . LEU A 1 93 ? -17.854 7.909 17.181 1.00 71.50 93 LEU A N 1
ATOM 722 C CA . LEU A 1 93 ? -17.744 9.283 17.660 1.00 71.50 93 LEU A CA 1
ATOM 723 C C . LEU A 1 93 ? -19.023 10.052 17.321 1.00 71.50 93 LEU A C 1
ATOM 725 O O . LEU A 1 93 ? -19.147 10.637 16.248 1.00 71.50 93 LEU A O 1
ATOM 729 N N . ALA A 1 94 ? -19.957 10.070 18.270 1.00 59.53 94 ALA A N 1
ATOM 730 C CA . ALA A 1 94 ? -21.137 10.927 18.244 1.00 59.53 94 ALA A CA 1
ATOM 731 C C . ALA A 1 94 ? -21.031 11.949 19.388 1.00 59.53 94 ALA A C 1
ATOM 733 O O . ALA A 1 94 ? -20.728 11.586 20.522 1.00 59.53 94 ALA A O 1
ATOM 734 N N . GLY A 1 95 ? -21.218 13.240 19.093 1.00 63.09 95 GLY A N 1
ATOM 735 C CA . GLY A 1 95 ? -21.255 14.297 20.117 1.00 63.09 95 GLY A CA 1
ATOM 736 C C . GLY A 1 95 ? -19.932 14.594 20.843 1.00 63.09 95 GLY A C 1
ATOM 737 O O . GLY A 1 95 ? -19.953 15.185 21.915 1.00 63.09 95 GLY A O 1
ATOM 738 N N . GLY A 1 96 ? -18.778 14.194 20.292 1.00 60.00 96 GLY A N 1
ATOM 739 C CA . GLY A 1 96 ? -17.461 14.443 20.901 1.00 60.00 96 GLY A CA 1
ATOM 740 C C . GLY A 1 96 ? -17.012 13.403 21.935 1.00 60.00 96 GLY A C 1
ATOM 741 O O . GLY A 1 96 ? -15.922 13.536 22.488 1.00 60.00 96 GLY A O 1
ATOM 742 N N . GLN A 1 97 ? -17.796 12.345 22.162 1.00 58.56 97 GLN A N 1
ATOM 743 C CA . GLN A 1 97 ? -17.412 11.222 23.019 1.00 58.56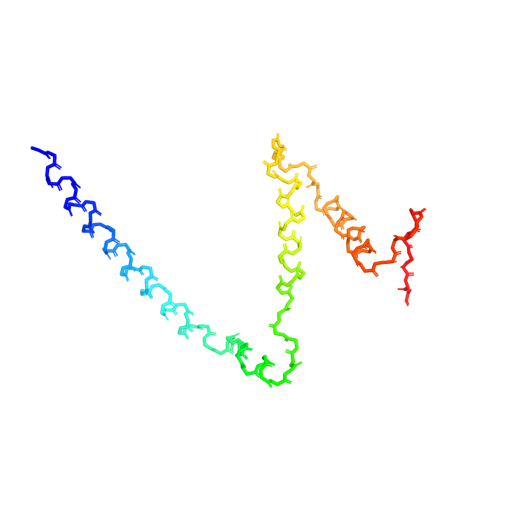 97 GLN A CA 1
ATOM 744 C C . GLN A 1 97 ? -17.001 10.005 22.181 1.00 58.56 97 GLN A C 1
ATOM 746 O O . GLN A 1 97 ? -17.731 9.548 21.304 1.00 58.56 97 GLN A O 1
ATOM 751 N N . LEU A 1 98 ? -15.809 9.478 22.467 1.00 56.72 98 LEU A N 1
ATOM 752 C CA . LEU A 1 98 ? -15.316 8.204 21.947 1.00 56.72 98 LEU A CA 1
ATOM 753 C C . LEU A 1 98 ? -15.937 7.064 22.757 1.00 56.72 98 LEU A C 1
ATOM 755 O O . LEU A 1 98 ? -15.581 6.876 23.919 1.00 56.72 98 LEU A O 1
ATOM 759 N N . ARG A 1 99 ? -16.830 6.274 22.153 1.00 57.44 99 ARG A N 1
ATOM 760 C CA . ARG A 1 99 ? -17.237 4.992 22.744 1.00 57.44 99 ARG A CA 1
ATOM 761 C C . ARG A 1 99 ? -16.162 3.945 22.464 1.00 57.44 99 ARG A C 1
ATOM 763 O O . ARG A 1 99 ? -16.119 3.362 21.383 1.00 57.44 99 ARG A O 1
ATOM 770 N N . LEU A 1 100 ? -15.281 3.733 23.439 1.00 54.06 100 LEU A N 1
ATOM 771 C CA . LEU A 1 100 ? -14.378 2.586 23.461 1.00 54.06 100 LEU A CA 1
ATOM 772 C C . LEU A 1 100 ? -15.151 1.405 24.056 1.00 54.06 100 LEU A C 1
ATOM 774 O O . LEU A 1 100 ? -15.364 1.347 25.263 1.00 54.06 100 LEU A O 1
ATOM 778 N N . THR A 1 101 ? -15.638 0.501 23.209 1.00 47.00 101 THR A N 1
ATOM 779 C CA . THR A 1 101 ? -16.065 -0.831 23.660 1.00 47.00 101 THR A CA 1
ATOM 780 C C . THR A 1 101 ? -14.820 -1.594 24.103 1.00 47.00 101 THR A C 1
ATOM 782 O O . THR A 1 101 ? -13.900 -1.750 23.298 1.00 47.00 101 THR A O 1
ATOM 785 N N . GLY A 1 102 ? -14.786 -1.967 25.385 1.00 39.62 102 GLY A N 1
ATOM 786 C CA . GLY A 1 102 ? -13.794 -2.877 25.965 1.00 39.62 102 GLY A CA 1
ATOM 787 C C . GLY A 1 102 ? -14.010 -4.320 25.543 1.00 39.62 102 GLY A C 1
ATOM 788 O O . GLY A 1 102 ? -15.134 -4.636 25.088 1.00 39.62 102 GLY A O 1
#

Secondary structure (DSSP, 8-state):
-HHHHHHHHHHHHHHHHHHHHHHHHHHHHHHGGG---HHHHHHTT----SHHHHHHHHHHHHHHHSSS------HHHHHHHHHHHHHHHTT-EETTEE----

Foldseek 3Di:
DVVVVVVVVVVVVVVVVVVVVVVVVVVCVVCVVVDDPLVVCVVVVHPSDCCVVVVVLVCVCCVVDVPPDHDPADPVRSVVVVLVVVCVVVVCDDPNDRPDDD

pLDDT: mean 72.52, std 12.95, range [39.62, 95.81]

Radius of gyration: 22.28 Å; chains: 1; bounding box: 44×41×59 Å

Sequence (102 aa):
MAANAVVLNGRQGRARFARLVRELETYLGLNTSALINYGRRYRAGLPISISRAESTVNSLVNTRMNNRRQMRLSPQGAHRVLQVRAAVVDGRLAGGQLRLTG